Protein AF-D0N103-F1 (afdb_monomer)

Radius of gyration: 16.2 Å; Cα contacts (8 Å, |Δi|>4): 70; chains: 1; bounding box: 57×29×36 Å

Secondary structure (DSSP, 8-state):
-TTHHHHHHHHHHHHHHHHHHHTTTS-HHHHHHHHHHH--SHHHHHHHHHS---SHHHHHHHHIIIII--SHHHHHHHHHH--PPTT--HHHHHHHHHHHHHHTT---HHHHHHHHHHHHTTS------

Sequence (129 aa):
MLYSDTAMVEKTRDFLELFEDHTDRLSDRERLLVFRQELKGREAERWWSNSSIKSFATLKVRFHNRFLSRTADELWERLYSTKRERGESVEEWGDRVTDLCDSLDYPNPQMRYQLFRHASSCGGRRRIS

Organism: Phytophthora infestans (strain T30-4) (NCBI:txid403677)

Nearest PDB structures (foldseek):
  7r1z-assembly1_A  TM=4.703E-01  e=1.845E-01  Rattus norvegicus

Foldseek 3Di:
DCPVVVVQLVVVVVVLVVLCVVCVVPAQVVSVVVVLVVQDDDVSVVQVVLAPDDGPVLVVLLSCLQRNDDDLVSLVVCLQPAAQDDPHDLVSLLRSLVSSCVSNVNPDPVVSVVSSVVRDPPPDPPPDD

pLDDT: mean 81.37, std 12.94, range [38.31, 96.44]

Mean predicted aligned error: 8.51 Å

Structure (mmCIF, N/CA/C/O backbone):
data_AF-D0N103-F1
#
_entry.id   AF-D0N103-F1
#
loop_
_atom_site.group_PDB
_atom_site.id
_atom_site.type_symbol
_atom_site.label_atom_id
_atom_site.label_alt_id
_atom_site.label_comp_id
_atom_site.label_asym_id
_atom_site.label_entity_id
_atom_site.label_seq_id
_atom_site.pdbx_PDB_ins_code
_atom_site.Cartn_x
_atom_site.Cartn_y
_atom_site.Cartn_z
_atom_site.occupancy
_atom_site.B_iso_or_equiv
_atom_site.auth_seq_id
_atom_site.auth_comp_id
_atom_site.auth_asym_id
_atom_site.auth_atom_id
_atom_site.pdbx_PDB_model_num
ATOM 1 N N . MET A 1 1 ? 20.506 -12.792 -13.767 1.00 49.34 1 MET A N 1
ATOM 2 C CA . MET A 1 1 ? 20.582 -12.037 -12.495 1.00 49.34 1 MET A CA 1
ATOM 3 C C . MET A 1 1 ? 19.251 -12.028 -11.716 1.00 49.34 1 MET A C 1
ATOM 5 O O . MET A 1 1 ? 19.173 -11.358 -10.705 1.00 49.34 1 MET A O 1
ATOM 9 N N . LEU A 1 2 ? 18.234 -12.813 -12.115 1.00 51.88 2 LEU A N 1
ATOM 10 C CA . LEU A 1 2 ? 16.867 -12.782 -11.554 1.00 51.88 2 LEU A CA 1
ATOM 11 C C . LEU A 1 2 ? 16.671 -13.581 -10.248 1.00 51.88 2 LEU A C 1
ATOM 13 O O . LEU A 1 2 ? 15.637 -13.461 -9.608 1.00 51.88 2 LEU A O 1
ATOM 17 N N . TYR A 1 3 ? 17.635 -14.416 -9.849 1.00 51.78 3 TYR A N 1
ATOM 18 C CA . TYR A 1 3 ? 17.480 -15.318 -8.698 1.00 51.78 3 TYR A CA 1
ATOM 19 C C . TYR A 1 3 ? 17.500 -14.571 -7.350 1.00 51.78 3 TYR A C 1
ATOM 21 O O . TYR A 1 3 ? 16.696 -14.852 -6.461 1.00 51.78 3 TYR A O 1
ATOM 29 N N . SER A 1 4 ? 18.369 -13.563 -7.214 1.00 59.41 4 SER A N 1
ATOM 30 C CA . SER A 1 4 ? 18.451 -12.707 -6.017 1.00 59.41 4 SER A CA 1
ATOM 31 C C . SER A 1 4 ? 17.215 -11.818 -5.885 1.00 59.41 4 SER A C 1
ATOM 33 O O . SER A 1 4 ? 16.578 -11.769 -4.831 1.00 59.41 4 SER A O 1
ATOM 35 N N . ASP A 1 5 ? 16.805 -11.239 -7.011 1.00 64.94 5 ASP A N 1
ATOM 36 C CA . ASP A 1 5 ? 15.517 -10.587 -7.192 1.00 64.94 5 ASP A CA 1
ATOM 37 C C . ASP A 1 5 ? 14.409 -11.614 -7.385 1.00 64.94 5 ASP A C 1
ATOM 39 O O . ASP A 1 5 ? 13.445 -11.293 -8.042 1.00 64.94 5 ASP A O 1
ATOM 43 N N . THR A 1 6 ? 14.488 -12.844 -6.877 1.00 68.44 6 THR A N 1
ATOM 44 C CA . THR A 1 6 ? 13.300 -13.693 -6.687 1.00 68.44 6 THR A CA 1
ATOM 45 C C . THR A 1 6 ? 13.105 -13.951 -5.206 1.00 68.44 6 THR A C 1
ATOM 47 O O . THR A 1 6 ? 12.094 -13.530 -4.639 1.00 68.44 6 THR A O 1
ATOM 50 N N . ALA A 1 7 ? 14.179 -14.402 -4.563 1.00 75.44 7 ALA A N 1
ATOM 51 C CA . ALA A 1 7 ? 14.262 -14.621 -3.126 1.00 75.44 7 ALA A CA 1
ATOM 52 C C . ALA A 1 7 ? 13.957 -13.372 -2.273 1.00 75.44 7 ALA A C 1
ATOM 54 O O . ALA A 1 7 ? 13.476 -13.507 -1.152 1.00 75.44 7 ALA A O 1
ATOM 55 N N . MET A 1 8 ? 14.239 -12.155 -2.760 1.00 81.44 8 MET A N 1
ATOM 56 C CA . MET A 1 8 ? 13.986 -10.932 -1.984 1.00 81.44 8 MET A CA 1
ATOM 57 C C . MET A 1 8 ? 12.485 -10.645 -1.779 1.00 81.44 8 MET A C 1
ATOM 59 O O . MET A 1 8 ? 12.059 -10.531 -0.640 1.00 81.44 8 MET A O 1
ATOM 63 N N . VAL A 1 9 ? 11.665 -10.628 -2.834 1.00 80.12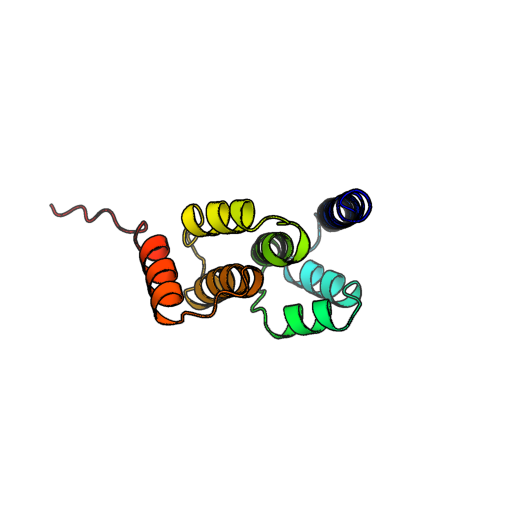 9 VAL A N 1
ATOM 64 C CA . VAL A 1 9 ? 10.195 -10.466 -2.741 1.00 80.12 9 VAL A CA 1
ATOM 65 C C . VAL A 1 9 ? 9.533 -11.627 -2.046 1.00 80.12 9 VAL A C 1
ATOM 67 O O . VAL A 1 9 ? 8.550 -11.388 -1.366 1.00 80.12 9 VAL A O 1
ATOM 70 N N . GLU A 1 10 ? 10.037 -12.856 -2.180 1.00 83.75 10 GLU A N 1
ATOM 71 C CA . GLU A 1 10 ? 9.497 -13.965 -1.386 1.00 83.75 10 GLU A CA 1
ATOM 72 C C . GLU A 1 10 ? 9.659 -13.661 0.102 1.00 83.75 10 GLU A C 1
ATOM 74 O O . GLU A 1 10 ? 8.668 -13.623 0.816 1.00 83.75 10 GLU A O 1
ATOM 79 N N . LYS A 1 11 ? 10.855 -13.256 0.547 1.00 85.25 11 LYS A N 1
ATOM 80 C CA . LYS A 1 11 ? 11.067 -12.812 1.935 1.00 85.25 11 LYS A CA 1
ATOM 81 C C . LYS A 1 11 ? 10.218 -11.598 2.317 1.00 85.25 11 LYS A C 1
ATOM 83 O O . LYS A 1 11 ? 9.752 -11.511 3.449 1.00 85.25 11 LYS A O 1
ATOM 88 N N . THR A 1 12 ? 10.034 -10.642 1.408 1.00 86.56 12 THR A N 1
ATOM 89 C CA . THR A 1 12 ? 9.211 -9.447 1.645 1.00 86.56 12 THR A CA 1
ATOM 90 C C . THR A 1 12 ? 7.721 -9.786 1.740 1.00 86.56 12 THR A C 1
ATOM 92 O O . THR A 1 12 ? 7.006 -9.173 2.531 1.00 86.56 12 THR A O 1
ATOM 95 N N . ARG A 1 13 ? 7.255 -10.771 0.966 1.00 88.19 13 ARG A N 1
ATOM 96 C CA . ARG A 1 13 ? 5.898 -11.316 1.032 1.00 88.19 13 ARG A CA 1
ATOM 97 C C . ARG A 1 13 ? 5.706 -12.078 2.335 1.00 88.19 13 ARG A C 1
ATOM 99 O O . ARG A 1 13 ? 4.781 -11.751 3.068 1.00 88.19 13 ARG A O 1
ATOM 106 N N . ASP A 1 14 ? 6.618 -12.992 2.656 1.00 90.31 14 ASP A N 1
ATOM 107 C CA . ASP A 1 14 ? 6.587 -13.779 3.890 1.00 90.31 14 ASP A CA 1
ATOM 108 C C . ASP A 1 14 ? 6.586 -12.862 5.122 1.00 90.31 14 ASP A C 1
ATOM 110 O O . ASP A 1 14 ? 5.849 -13.093 6.075 1.00 90.31 14 ASP A O 1
ATOM 114 N N . PHE A 1 15 ? 7.359 -11.769 5.094 1.00 90.25 15 PHE A N 1
ATOM 115 C CA . PHE A 1 15 ? 7.318 -10.746 6.140 1.00 90.25 15 PHE A CA 1
ATOM 116 C C . PHE A 1 15 ? 5.918 -10.145 6.303 1.00 90.25 15 PHE A C 1
ATOM 118 O O . PHE A 1 15 ? 5.444 -10.031 7.430 1.00 90.25 15 PHE A O 1
ATOM 125 N N . LEU A 1 16 ? 5.261 -9.751 5.208 1.00 90.69 16 LEU A N 1
ATOM 126 C CA . LEU A 1 16 ? 3.936 -9.136 5.276 1.00 90.69 16 LEU A CA 1
ATOM 127 C C . LEU A 1 16 ? 2.872 -10.128 5.764 1.00 90.69 16 LEU A C 1
ATOM 129 O O . LEU A 1 16 ? 2.027 -9.748 6.570 1.00 90.69 16 LEU A O 1
ATOM 133 N N . GLU A 1 17 ? 2.932 -11.378 5.303 1.00 91.88 17 GLU A N 1
ATOM 134 C CA . GLU A 1 17 ? 2.029 -12.455 5.728 1.00 91.88 17 GLU A CA 1
ATOM 135 C C . GLU A 1 17 ? 2.205 -12.759 7.220 1.00 91.88 17 GLU A C 1
ATOM 137 O O . GLU A 1 17 ? 1.245 -12.690 7.985 1.00 91.88 17 GLU A O 1
ATOM 142 N N . LEU A 1 18 ? 3.447 -12.964 7.675 1.00 94.38 18 LEU A N 1
ATOM 143 C CA . LEU A 1 18 ? 3.737 -13.170 9.094 1.00 94.38 18 LEU A CA 1
ATOM 144 C C . LEU A 1 18 ? 3.343 -11.952 9.934 1.00 94.38 18 LEU A C 1
ATOM 146 O O . LEU A 1 18 ? 2.859 -12.112 11.050 1.00 94.38 18 LEU A O 1
ATOM 150 N N . PHE A 1 19 ? 3.554 -10.732 9.441 1.00 93.50 19 PHE A N 1
ATOM 151 C CA . PHE A 1 19 ? 3.134 -9.527 10.148 1.00 93.50 19 PHE A CA 1
ATOM 152 C C . PHE A 1 19 ? 1.610 -9.482 10.311 1.00 93.50 19 PHE A C 1
ATOM 154 O O . PHE A 1 19 ? 1.120 -9.157 11.391 1.00 93.50 19 PHE A O 1
ATOM 161 N N . GLU A 1 20 ? 0.858 -9.806 9.257 1.00 93.94 20 GLU A N 1
ATOM 162 C CA . GLU A 1 20 ? -0.604 -9.865 9.300 1.00 93.94 20 GLU A CA 1
ATOM 163 C C . GLU A 1 20 ? -1.096 -10.887 10.331 1.00 93.94 20 GLU A C 1
ATOM 165 O O . GLU A 1 20 ? -1.927 -10.533 11.171 1.00 93.94 20 GLU A O 1
ATOM 170 N N . ASP A 1 21 ? -0.525 -12.092 10.331 1.00 95.62 21 ASP A N 1
ATOM 171 C CA . ASP A 1 21 ? -0.896 -13.166 11.255 1.00 95.62 21 ASP A CA 1
ATOM 172 C C . ASP A 1 21 ? -0.568 -12.823 12.715 1.00 95.62 21 ASP A C 1
ATOM 174 O O . ASP A 1 21 ? -1.399 -12.996 13.604 1.00 95.62 21 ASP A O 1
ATOM 178 N N . HIS A 1 22 ? 0.625 -12.283 12.988 1.00 94.75 22 HIS A N 1
ATOM 179 C CA . HIS A 1 22 ? 1.041 -11.944 14.356 1.00 94.75 22 HIS A CA 1
ATOM 180 C C . HIS A 1 22 ? 0.336 -10.710 14.926 1.00 94.75 22 HIS A C 1
ATOM 182 O O . HIS A 1 22 ? 0.411 -10.458 16.131 1.00 94.75 22 HIS A O 1
ATOM 188 N N . THR A 1 23 ? -0.318 -9.918 14.078 1.00 95.12 23 THR A N 1
ATOM 189 C CA . THR A 1 23 ? -0.997 -8.687 14.489 1.00 95.12 23 THR A CA 1
ATOM 190 C C . THR A 1 23 ? -2.512 -8.757 14.320 1.00 95.12 23 THR A C 1
ATOM 192 O O . THR A 1 23 ? -3.190 -7.741 14.471 1.00 95.12 23 THR A O 1
ATOM 195 N N . ASP A 1 24 ? -3.068 -9.950 14.083 1.00 93.31 24 ASP A N 1
ATOM 196 C CA . ASP A 1 24 ? -4.491 -10.197 13.825 1.00 93.31 24 ASP A CA 1
ATOM 197 C C . ASP A 1 24 ? -5.435 -9.562 14.876 1.00 93.31 24 ASP A C 1
ATOM 199 O O . ASP A 1 24 ? -6.480 -9.000 14.539 1.00 93.31 24 ASP A O 1
ATOM 203 N N . ARG A 1 25 ? -5.026 -9.567 16.147 1.00 94.31 25 ARG A N 1
ATOM 204 C CA . ARG A 1 25 ? -5.768 -9.016 17.294 1.00 94.31 25 ARG A CA 1
ATOM 205 C C . ARG A 1 25 ? -5.584 -7.517 17.515 1.00 94.31 25 ARG A C 1
ATOM 207 O O . ARG A 1 25 ? -6.295 -6.943 18.338 1.00 94.31 25 ARG A O 1
ATOM 214 N N . LEU A 1 26 ? -4.629 -6.893 16.831 1.00 95.69 26 LEU A N 1
ATOM 215 C CA . LEU A 1 26 ? -4.346 -5.467 16.957 1.00 95.69 26 LEU A CA 1
ATOM 216 C C . LEU A 1 26 ? -5.275 -4.647 16.065 1.00 95.69 26 LEU A C 1
ATOM 218 O O . LEU A 1 26 ? -5.599 -5.044 14.941 1.00 95.69 26 LEU A O 1
ATOM 222 N N . SER A 1 27 ? -5.650 -3.464 16.549 1.00 95.81 27 SER A N 1
ATOM 223 C CA . SER A 1 27 ? -6.350 -2.464 15.746 1.00 95.81 27 SER A CA 1
ATOM 224 C C . SER A 1 27 ? -5.462 -1.950 14.612 1.00 95.81 27 SER A C 1
ATOM 226 O O . SER A 1 27 ? -4.235 -1.943 14.722 1.00 95.81 27 SER A O 1
ATOM 228 N N . ASP A 1 28 ? -6.069 -1.426 13.545 1.00 94.25 28 ASP A N 1
ATOM 229 C CA . ASP A 1 28 ? -5.334 -0.823 12.425 1.00 94.25 28 ASP A CA 1
ATOM 230 C C . ASP A 1 28 ? -4.286 0.192 12.890 1.00 94.25 28 ASP A C 1
ATOM 232 O O . ASP A 1 28 ? -3.151 0.181 12.423 1.00 94.25 28 ASP A O 1
ATOM 236 N N . ARG A 1 29 ? -4.630 1.036 13.867 1.00 95.12 29 ARG A N 1
ATOM 237 C CA . ARG A 1 29 ? -3.703 2.031 14.411 1.00 95.12 29 ARG A CA 1
ATOM 238 C C . ARG A 1 29 ? -2.468 1.383 15.038 1.00 95.12 29 ARG A C 1
ATOM 240 O O . ARG A 1 29 ? -1.358 1.854 14.805 1.00 95.12 29 ARG A O 1
ATOM 247 N N . GLU A 1 30 ? -2.653 0.339 15.837 1.00 96.19 30 GLU A N 1
ATOM 248 C CA . GLU A 1 30 ? -1.550 -0.386 16.475 1.00 96.19 30 GLU A CA 1
ATOM 249 C C . GLU A 1 30 ? -0.692 -1.097 15.429 1.00 96.19 30 GLU A C 1
ATOM 251 O O . GLU A 1 30 ? 0.529 -0.954 15.453 1.00 96.19 30 GLU A O 1
ATOM 256 N N . ARG A 1 31 ? -1.319 -1.763 14.449 1.00 96.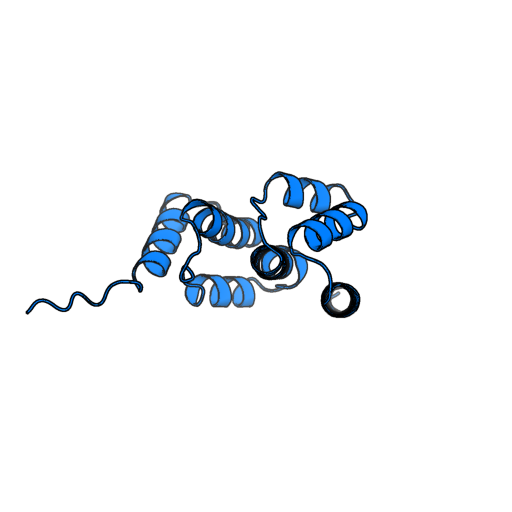44 31 ARG A N 1
ATOM 257 C CA . ARG A 1 31 ? -0.608 -2.397 13.328 1.00 96.44 31 ARG A CA 1
ATOM 258 C C . ARG A 1 31 ? 0.265 -1.398 12.577 1.00 96.44 31 ARG A C 1
ATOM 260 O O . ARG A 1 31 ? 1.439 -1.665 12.351 1.00 96.44 31 ARG A O 1
ATOM 267 N N . LEU A 1 32 ? -0.265 -0.225 12.231 1.00 95.56 32 LEU A N 1
ATOM 268 C CA . LEU A 1 32 ? 0.500 0.806 11.521 1.00 95.56 32 LEU A CA 1
ATOM 269 C C . LEU A 1 32 ? 1.676 1.341 12.351 1.00 95.56 32 LEU A C 1
ATOM 271 O O . LEU A 1 32 ? 2.741 1.607 11.795 1.00 95.56 32 LEU A O 1
ATOM 275 N N . LEU A 1 33 ? 1.513 1.474 13.671 1.00 94.69 33 LEU A N 1
ATOM 276 C CA . LEU A 1 33 ? 2.595 1.900 14.564 1.00 94.69 33 LEU A CA 1
ATOM 277 C C . LEU A 1 33 ? 3.716 0.862 14.641 1.00 94.69 33 LEU A C 1
ATOM 279 O O . LEU A 1 33 ? 4.881 1.232 14.507 1.00 94.69 33 LEU A O 1
ATOM 283 N N . VAL A 1 34 ? 3.374 -0.416 14.826 1.00 94.38 34 VAL A N 1
ATOM 284 C CA . VAL A 1 34 ? 4.363 -1.505 14.858 1.00 94.38 34 VAL A CA 1
ATOM 285 C C . VAL A 1 34 ? 5.064 -1.608 13.505 1.00 94.38 34 VAL A C 1
ATOM 287 O O . VAL A 1 34 ? 6.290 -1.622 13.444 1.00 94.38 34 VAL A O 1
ATOM 290 N N . PHE A 1 35 ? 4.309 -1.568 12.405 1.00 93.62 35 PHE A N 1
ATOM 291 C CA . PHE A 1 35 ? 4.879 -1.615 11.061 1.00 93.62 35 PHE A CA 1
ATOM 292 C C . PHE A 1 35 ? 5.870 -0.472 10.817 1.00 93.62 35 PHE A C 1
ATOM 294 O O . PHE A 1 35 ? 6.952 -0.689 10.276 1.00 93.62 35 PHE A O 1
ATOM 301 N N . ARG A 1 36 ? 5.545 0.752 11.260 1.00 92.06 36 ARG A N 1
ATOM 302 C CA . ARG A 1 36 ? 6.440 1.908 11.120 1.00 92.06 36 ARG A CA 1
ATOM 303 C C . ARG A 1 36 ? 7.757 1.747 11.886 1.00 92.06 36 ARG A C 1
ATOM 305 O O . ARG A 1 36 ? 8.766 2.286 11.430 1.00 92.06 36 ARG A O 1
ATOM 312 N N . GLN A 1 37 ? 7.744 1.053 13.025 1.00 91.25 37 GLN A N 1
ATOM 313 C CA . GLN A 1 37 ? 8.947 0.764 13.818 1.00 91.25 37 GLN A CA 1
ATOM 314 C C . GLN A 1 37 ? 9.832 -0.296 13.153 1.00 91.25 37 GLN A C 1
ATOM 316 O O . GLN A 1 37 ? 11.056 -0.187 13.195 1.00 91.25 37 GLN A O 1
ATOM 321 N N . GLU A 1 38 ? 9.219 -1.284 12.501 1.00 88.25 38 GLU A N 1
ATOM 322 C CA . GLU A 1 38 ? 9.934 -2.329 11.758 1.00 88.25 38 GLU A CA 1
ATOM 323 C C . GLU A 1 38 ? 10.473 -1.844 10.405 1.00 88.25 38 GLU A C 1
ATOM 325 O O . GLU A 1 38 ? 11.399 -2.433 9.842 1.00 88.25 38 GLU A O 1
ATOM 330 N N . LEU A 1 39 ? 9.924 -0.745 9.886 1.00 86.75 39 LEU A N 1
ATOM 331 C CA . LEU A 1 39 ? 10.323 -0.165 8.615 1.00 86.75 39 LEU A CA 1
ATOM 332 C C . LEU A 1 39 ? 11.753 0.392 8.682 1.00 86.75 39 LEU A C 1
ATOM 334 O O . LEU A 1 39 ? 12.025 1.367 9.383 1.00 86.75 39 LEU A O 1
ATOM 338 N N . LYS A 1 40 ? 12.668 -0.202 7.912 1.00 85.25 40 LYS A N 1
ATOM 339 C CA . LYS A 1 40 ? 14.087 0.177 7.885 1.00 85.25 40 LYS A CA 1
ATOM 340 C C . LYS A 1 40 ? 14.528 0.590 6.487 1.00 85.25 40 LYS A C 1
ATOM 342 O O . LYS A 1 40 ? 14.113 0.011 5.488 1.00 85.25 40 LYS A O 1
ATOM 347 N N . GLY A 1 41 ? 15.447 1.552 6.441 1.00 86.62 41 GLY A N 1
ATOM 348 C CA . GLY A 1 41 ? 16.086 2.013 5.211 1.00 86.62 41 GLY A CA 1
ATOM 349 C C . GLY A 1 41 ? 15.421 3.250 4.608 1.00 86.62 41 GLY A C 1
ATOM 350 O O . GLY A 1 41 ? 14.202 3.400 4.612 1.00 86.62 41 GLY A O 1
ATOM 351 N N . ARG A 1 42 ? 16.254 4.137 4.047 1.00 87.81 42 ARG A N 1
ATOM 352 C CA . ARG A 1 42 ? 15.829 5.462 3.563 1.00 87.81 42 ARG A CA 1
ATOM 353 C C . ARG A 1 42 ? 14.697 5.416 2.543 1.00 87.81 42 ARG A C 1
ATOM 355 O O . ARG A 1 42 ? 13.845 6.296 2.551 1.00 87.81 42 ARG A O 1
ATOM 362 N N . GLU A 1 43 ? 14.708 4.436 1.645 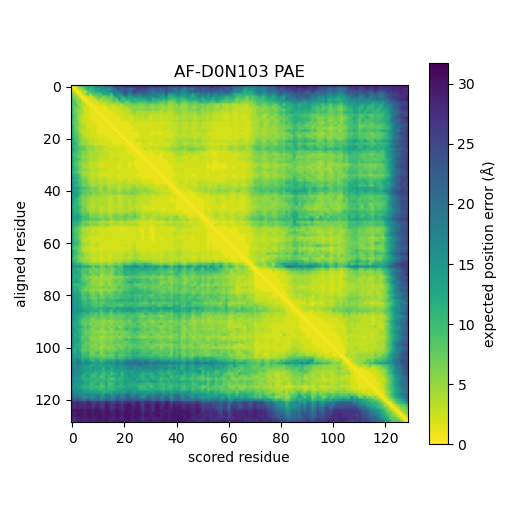1.00 82.94 43 GLU A N 1
ATOM 363 C CA . GLU A 1 43 ? 13.690 4.339 0.600 1.00 82.94 43 GLU A CA 1
ATOM 364 C C . GLU A 1 43 ? 12.323 3.968 1.174 1.00 82.94 43 GLU A C 1
ATOM 366 O O . GLU A 1 43 ? 11.334 4.630 0.863 1.00 82.94 43 GLU A O 1
ATOM 371 N N . ALA A 1 44 ? 12.279 2.980 2.072 1.00 84.94 44 ALA A N 1
ATOM 372 C CA . ALA A 1 44 ? 11.049 2.595 2.746 1.00 84.94 44 ALA A CA 1
ATOM 373 C C . ALA A 1 44 ? 10.512 3.759 3.593 1.00 84.94 44 ALA A C 1
ATOM 375 O O . ALA A 1 44 ? 9.339 4.106 3.489 1.00 84.94 44 ALA A O 1
ATOM 376 N N . GLU A 1 45 ? 11.368 4.424 4.373 1.00 89.25 45 GLU A N 1
ATOM 377 C CA . GLU A 1 45 ? 10.966 5.566 5.207 1.00 89.25 45 GLU A CA 1
ATOM 378 C C . GLU A 1 45 ? 10.451 6.755 4.394 1.00 89.25 45 GLU A C 1
ATOM 380 O O . GLU A 1 45 ? 9.476 7.408 4.785 1.00 89.25 45 GLU A O 1
ATOM 385 N N . ARG A 1 46 ? 11.085 7.030 3.248 1.00 89.06 46 ARG A N 1
ATOM 386 C CA . ARG A 1 46 ? 10.624 8.050 2.307 1.00 89.06 46 ARG A CA 1
ATOM 387 C C . ARG A 1 46 ? 9.269 7.675 1.715 1.00 89.06 46 ARG A C 1
ATOM 389 O O . ARG A 1 46 ? 8.384 8.524 1.682 1.00 89.06 46 ARG A O 1
ATOM 396 N N . TRP A 1 47 ? 9.096 6.425 1.286 1.00 88.06 47 TRP A N 1
ATOM 397 C CA . TRP A 1 47 ? 7.817 5.922 0.784 1.00 88.06 47 TRP A CA 1
ATOM 398 C C . TRP A 1 47 ? 6.713 6.055 1.838 1.00 88.06 47 TRP A C 1
ATOM 400 O O . TRP A 1 47 ? 5.667 6.630 1.547 1.00 88.06 47 TRP A O 1
ATOM 410 N N . TRP A 1 48 ? 6.969 5.625 3.077 1.00 90.06 48 TRP A N 1
ATOM 411 C CA . TRP A 1 48 ? 6.016 5.754 4.182 1.00 90.06 48 TRP A CA 1
ATOM 412 C C . TRP A 1 48 ? 5.612 7.210 4.422 1.00 90.06 48 TRP A C 1
ATOM 414 O O . TRP A 1 48 ? 4.432 7.507 4.567 1.00 90.06 48 TRP A O 1
ATOM 424 N N . SER A 1 49 ? 6.580 8.130 4.437 1.00 87.75 49 SER A N 1
ATOM 425 C CA . SER A 1 49 ? 6.320 9.554 4.702 1.00 87.75 49 SER A CA 1
ATOM 426 C C . SER A 1 49 ? 5.486 10.227 3.611 1.00 87.75 49 SER A C 1
ATOM 428 O O . SER A 1 49 ? 4.768 11.182 3.893 1.00 87.75 49 SER A O 1
ATOM 430 N N . ASN A 1 50 ? 5.572 9.724 2.379 1.00 83.25 50 ASN A N 1
ATOM 431 C CA . ASN A 1 50 ? 4.820 10.235 1.236 1.00 83.25 50 ASN A CA 1
ATOM 432 C C . ASN A 1 50 ? 3.481 9.509 1.027 1.00 83.25 50 ASN A C 1
ATOM 434 O O . ASN A 1 50 ? 2.702 9.914 0.170 1.00 83.25 50 ASN A O 1
ATOM 438 N N . SER A 1 51 ? 3.207 8.451 1.794 1.00 79.62 51 SER A N 1
ATOM 439 C CA . SER A 1 51 ? 2.009 7.629 1.643 1.00 79.62 51 SER A CA 1
ATOM 440 C C . SER A 1 51 ? 0.960 7.980 2.703 1.00 79.62 51 SER A C 1
ATOM 442 O O . SER A 1 51 ? 1.201 7.806 3.897 1.00 79.62 51 SER A O 1
ATOM 444 N N . SER A 1 52 ? -0.246 8.408 2.308 1.00 83.44 52 SER A N 1
ATOM 445 C CA . SER A 1 52 ? -1.388 8.544 3.229 1.00 83.44 52 SE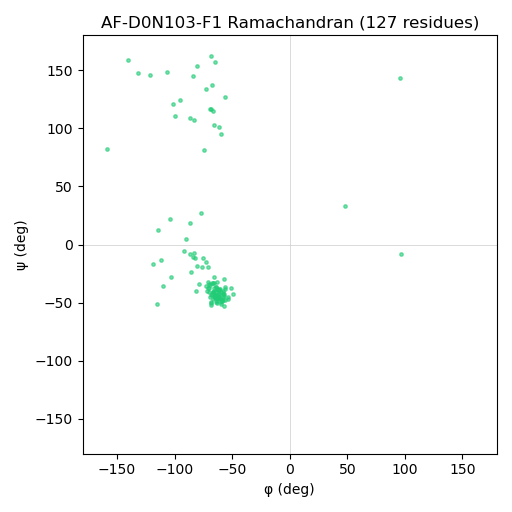R A CA 1
ATOM 446 C C . SER A 1 52 ? -1.973 7.172 3.600 1.00 83.44 52 SER A C 1
ATOM 448 O O . SER A 1 52 ? -2.963 6.711 3.031 1.00 83.44 52 SER A O 1
ATOM 450 N N . ILE A 1 53 ? -1.346 6.483 4.555 1.00 88.44 53 ILE A N 1
ATOM 451 C CA . ILE A 1 53 ? -1.773 5.157 5.025 1.00 88.44 53 ILE A CA 1
ATOM 452 C C . ILE A 1 53 ? -2.560 5.307 6.330 1.00 88.44 53 ILE A C 1
ATOM 454 O O . ILE A 1 53 ? -1.997 5.637 7.372 1.00 88.44 53 ILE A O 1
ATOM 458 N N . LYS A 1 54 ? -3.872 5.052 6.273 1.00 88.69 54 LYS A N 1
ATOM 459 C CA . LYS A 1 54 ? -4.791 5.202 7.420 1.00 88.69 54 LYS A CA 1
ATOM 460 C C . LYS A 1 54 ? -5.352 3.887 7.958 1.00 88.69 54 LYS A C 1
ATOM 462 O O . LYS A 1 54 ? -5.916 3.874 9.048 1.00 88.69 54 LYS A O 1
ATOM 467 N N . SER A 1 55 ? -5.199 2.800 7.209 1.00 91.44 55 SER A N 1
ATOM 468 C CA . SER A 1 55 ? -5.699 1.469 7.552 1.00 91.44 55 SER A CA 1
ATOM 469 C C . SER A 1 55 ? -4.683 0.400 7.169 1.00 91.44 55 SER A C 1
ATOM 471 O O . SER A 1 55 ? -3.828 0.612 6.298 1.00 91.44 55 SER A O 1
ATOM 473 N N . PHE A 1 56 ? -4.794 -0.772 7.791 1.00 91.62 56 PHE A N 1
ATOM 474 C CA . PHE A 1 56 ? -3.936 -1.902 7.446 1.00 91.62 56 PHE A CA 1
ATOM 475 C C . PHE A 1 56 ? -4.238 -2.428 6.032 1.00 91.62 56 PHE A C 1
ATOM 477 O O . PHE A 1 56 ? -3.329 -2.807 5.297 1.00 91.62 56 PHE A O 1
ATOM 484 N N . ALA A 1 57 ? -5.496 -2.361 5.590 1.00 89.44 57 ALA A N 1
ATOM 485 C CA . ALA A 1 57 ? -5.872 -2.702 4.218 1.00 89.44 57 ALA A CA 1
ATOM 486 C C . ALA A 1 57 ? -5.150 -1.815 3.184 1.00 89.44 57 ALA A C 1
ATOM 488 O O . ALA A 1 57 ? -4.538 -2.332 2.246 1.00 89.44 57 ALA A O 1
ATOM 489 N N . THR A 1 58 ? -5.143 -0.492 3.394 1.00 89.00 58 THR A N 1
ATOM 490 C CA . THR A 1 58 ? -4.438 0.456 2.516 1.00 89.00 58 THR A CA 1
ATOM 491 C C . THR A 1 58 ? -2.931 0.202 2.521 1.00 89.00 58 THR A C 1
ATOM 493 O O . THR A 1 58 ? -2.301 0.254 1.462 1.00 89.00 58 THR A O 1
ATOM 496 N N . LEU A 1 59 ? -2.355 -0.138 3.682 1.00 91.88 59 LEU A N 1
ATOM 497 C CA . LEU A 1 59 ? -0.945 -0.513 3.791 1.00 91.88 59 LEU A CA 1
ATOM 498 C C . LEU A 1 59 ? -0.603 -1.692 2.874 1.00 91.88 59 LEU A C 1
ATOM 500 O O . LEU A 1 59 ? 0.320 -1.578 2.069 1.00 91.88 59 LEU A O 1
ATOM 504 N N . LYS A 1 60 ? -1.353 -2.799 2.958 1.00 90.62 60 LYS A N 1
ATOM 505 C CA . LYS A 1 60 ? -1.074 -4.013 2.173 1.00 90.62 60 LYS A CA 1
ATOM 506 C C . LYS A 1 60 ? -1.061 -3.737 0.676 1.00 90.62 60 LYS A C 1
ATOM 508 O O . LYS A 1 60 ? -0.158 -4.179 -0.032 1.00 90.62 60 LYS A O 1
ATOM 513 N N . VAL A 1 61 ? -2.041 -2.975 0.193 1.00 86.12 61 VAL A N 1
ATOM 514 C CA . VAL A 1 61 ? -2.153 -2.661 -1.235 1.00 86.12 61 VAL A CA 1
ATOM 515 C C . VAL A 1 61 ? -0.951 -1.849 -1.715 1.00 86.12 61 VAL A C 1
ATOM 517 O O . VAL A 1 61 ? -0.341 -2.204 -2.725 1.00 86.12 61 VAL A O 1
ATOM 520 N N . ARG A 1 62 ? -0.587 -0.786 -0.990 1.00 87.31 62 ARG A N 1
ATOM 521 C CA . ARG A 1 62 ? 0.523 0.094 -1.383 1.00 87.31 62 ARG A CA 1
ATOM 522 C C . ARG A 1 62 ? 1.877 -0.587 -1.240 1.00 87.31 62 ARG A C 1
ATOM 524 O O . ARG A 1 62 ? 2.710 -0.472 -2.132 1.00 87.31 62 ARG A O 1
ATOM 531 N N . PHE A 1 63 ? 2.073 -1.341 -0.161 1.00 88.56 63 PHE A N 1
ATOM 532 C CA . PHE A 1 63 ? 3.298 -2.100 0.060 1.00 88.56 63 PHE A CA 1
ATOM 533 C C . PHE A 1 63 ? 3.507 -3.134 -1.047 1.00 88.56 63 PHE A C 1
ATOM 535 O O . PHE A 1 63 ? 4.597 -3.232 -1.604 1.00 88.56 63 PHE A O 1
ATOM 542 N N . HIS A 1 64 ? 2.444 -3.840 -1.442 1.00 85.81 64 HIS A N 1
ATOM 543 C CA . HIS A 1 64 ? 2.515 -4.765 -2.564 1.00 85.81 64 HIS A CA 1
ATOM 544 C C . HIS A 1 64 ? 2.875 -4.052 -3.869 1.00 85.81 64 HIS A C 1
ATOM 546 O O . HIS A 1 64 ? 3.723 -4.541 -4.611 1.00 85.81 64 HIS A O 1
ATOM 552 N N . ASN A 1 65 ? 2.254 -2.905 -4.159 1.00 84.62 65 ASN A N 1
ATOM 553 C CA . ASN A 1 65 ? 2.562 -2.147 -5.372 1.00 84.62 65 ASN A CA 1
ATOM 554 C C . ASN A 1 65 ? 4.030 -1.721 -5.415 1.00 84.62 65 ASN A C 1
ATOM 556 O O . ASN A 1 65 ? 4.648 -1.802 -6.468 1.00 84.62 65 ASN A O 1
ATOM 560 N N . ARG A 1 66 ? 4.579 -1.284 -4.277 1.00 83.56 66 ARG A N 1
ATOM 561 C CA . ARG A 1 66 ? 5.933 -0.736 -4.219 1.00 83.56 66 ARG A CA 1
ATOM 562 C C . ARG A 1 66 ? 7.023 -1.802 -4.158 1.00 83.56 66 ARG A C 1
ATOM 564 O O . ARG A 1 66 ? 8.074 -1.615 -4.758 1.00 83.56 66 ARG A O 1
ATOM 571 N N . PHE A 1 67 ? 6.802 -2.870 -3.394 1.00 83.38 67 PHE A N 1
ATOM 572 C CA . PHE A 1 67 ? 7.868 -3.799 -3.014 1.00 83.38 67 PHE A CA 1
ATOM 573 C C . PHE A 1 67 ? 7.664 -5.231 -3.505 1.00 83.38 67 PHE A C 1
ATOM 575 O O . PHE A 1 67 ? 8.626 -5.991 -3.486 1.00 83.38 67 PHE A O 1
ATOM 582 N N . LEU A 1 68 ? 6.452 -5.622 -3.924 1.00 82.31 68 LEU A N 1
ATOM 583 C CA . LEU A 1 68 ? 6.167 -6.999 -4.356 1.00 82.31 68 LEU A CA 1
ATOM 584 C C . LEU A 1 68 ? 5.922 -7.121 -5.864 1.00 82.31 68 LEU A C 1
ATOM 586 O O . LEU A 1 68 ? 6.329 -8.116 -6.458 1.00 82.31 68 LEU A O 1
ATOM 590 N N . SER A 1 69 ? 5.284 -6.130 -6.489 1.00 79.94 69 SER A N 1
ATOM 591 C CA . SER A 1 69 ? 5.103 -6.102 -7.943 1.00 79.94 69 SER A CA 1
ATOM 592 C C . SER A 1 69 ? 6.455 -5.869 -8.619 1.00 79.94 69 SER A C 1
ATOM 594 O O . SER A 1 69 ? 7.079 -4.831 -8.406 1.00 79.94 69 SER A O 1
ATOM 596 N N . ARG A 1 70 ? 6.927 -6.836 -9.411 1.00 69.06 70 ARG A N 1
ATOM 597 C CA . ARG A 1 70 ? 8.289 -6.810 -9.969 1.00 69.06 70 ARG A CA 1
ATOM 598 C C . ARG A 1 70 ? 8.356 -6.412 -11.422 1.00 69.06 70 ARG A C 1
ATOM 600 O O . ARG A 1 70 ? 9.392 -5.923 -11.866 1.00 69.06 70 ARG A O 1
ATOM 607 N N . THR A 1 71 ? 7.299 -6.680 -12.171 1.00 77.69 71 THR A N 1
ATOM 608 C CA . THR A 1 71 ? 7.279 -6.407 -13.603 1.00 77.69 71 THR A CA 1
ATOM 609 C C . THR A 1 71 ? 6.403 -5.204 -13.906 1.00 77.69 71 THR A C 1
ATOM 611 O O . THR A 1 71 ? 5.403 -4.943 -13.231 1.00 77.69 71 THR A O 1
ATOM 614 N N . ALA A 1 72 ? 6.776 -4.471 -14.956 1.00 77.12 72 ALA A N 1
ATOM 615 C CA . ALA A 1 72 ? 5.930 -3.413 -15.486 1.00 77.12 72 ALA A CA 1
ATOM 616 C C . ALA A 1 72 ? 4.541 -3.962 -15.849 1.00 77.12 72 ALA A C 1
ATOM 618 O O . ALA A 1 72 ? 3.549 -3.296 -15.584 1.00 77.12 72 ALA A O 1
ATOM 619 N N . ASP A 1 73 ? 4.461 -5.191 -16.366 1.00 78.50 73 ASP A N 1
ATOM 620 C CA . ASP A 1 73 ? 3.199 -5.839 -16.738 1.00 78.50 73 ASP A CA 1
ATOM 621 C C . ASP A 1 73 ? 2.294 -6.102 -15.525 1.00 78.50 73 ASP A C 1
ATOM 623 O O . ASP A 1 73 ? 1.118 -5.755 -15.556 1.00 78.50 73 ASP A O 1
ATOM 627 N N . GLU A 1 74 ? 2.825 -6.623 -14.415 1.00 82.38 74 GLU A N 1
ATOM 628 C CA . GLU A 1 74 ? 2.052 -6.800 -13.173 1.00 82.38 74 GLU A CA 1
ATOM 629 C C . GLU A 1 74 ? 1.560 -5.464 -12.602 1.00 82.38 74 GLU A C 1
ATOM 631 O O . GLU A 1 74 ? 0.439 -5.367 -12.094 1.00 82.38 74 GLU A O 1
ATOM 636 N N . LEU A 1 75 ? 2.394 -4.422 -12.677 1.00 82.56 75 LEU A N 1
ATOM 637 C CA . LEU A 1 75 ? 2.014 -3.070 -12.275 1.00 82.56 75 LEU A CA 1
ATOM 638 C C . LEU A 1 75 ? 0.924 -2.498 -13.192 1.00 82.56 75 LEU A C 1
ATOM 640 O O . LEU A 1 75 ? -0.030 -1.900 -12.689 1.00 82.56 75 LEU A O 1
ATOM 644 N N . TRP A 1 76 ? 1.018 -2.722 -14.505 1.00 82.12 76 TRP A N 1
ATOM 645 C CA . TRP A 1 76 ? 0.009 -2.319 -15.485 1.00 82.12 76 TRP A CA 1
ATOM 646 C C . TRP A 1 76 ? -1.316 -3.043 -15.272 1.00 82.12 76 TRP A C 1
ATOM 648 O O . TRP A 1 76 ? -2.352 -2.387 -15.178 1.00 82.12 76 TRP A O 1
ATOM 658 N N . GLU A 1 77 ? -1.301 -4.365 -15.127 1.00 85.44 77 GLU A N 1
ATOM 659 C CA . GLU A 1 77 ? -2.499 -5.163 -14.851 1.00 85.44 77 GLU A CA 1
ATOM 660 C C . GLU A 1 77 ? -3.193 -4.697 -13.569 1.00 85.44 77 GLU A C 1
ATOM 662 O O . GLU A 1 77 ? -4.413 -4.506 -13.535 1.00 85.44 77 GLU A O 1
ATOM 667 N N . ARG A 1 78 ? -2.427 -4.404 -12.511 1.00 84.12 78 ARG A N 1
ATOM 668 C CA . ARG A 1 78 ? -2.983 -3.821 -11.282 1.00 84.12 78 ARG A CA 1
ATOM 669 C C . ARG A 1 78 ? -3.556 -2.432 -11.523 1.00 84.12 78 ARG A C 1
ATOM 671 O O . ARG A 1 78 ? -4.646 -2.148 -11.046 1.00 84.12 78 ARG A O 1
ATOM 678 N N . LEU A 1 79 ? -2.877 -1.575 -12.275 1.00 84.25 79 LEU A N 1
ATOM 679 C CA . LEU A 1 79 ? -3.353 -0.224 -12.571 1.00 84.25 79 LEU A CA 1
ATOM 680 C C . LEU A 1 79 ? -4.648 -0.209 -13.395 1.00 84.25 79 LEU A C 1
ATOM 682 O O . LEU A 1 79 ? -5.512 0.629 -13.147 1.00 84.25 79 LEU A O 1
ATOM 686 N N . TYR A 1 80 ? -4.817 -1.143 -14.332 1.00 81.94 80 TYR A N 1
ATOM 687 C CA . TYR A 1 80 ? -6.042 -1.261 -15.129 1.00 81.94 80 TYR A CA 1
ATOM 688 C C . TYR A 1 80 ? -7.190 -1.948 -14.384 1.00 81.94 80 TYR A C 1
ATOM 690 O O . TYR A 1 80 ? -8.356 -1.603 -14.600 1.00 81.94 80 TYR A O 1
ATOM 698 N N . SER A 1 81 ? -6.885 -2.913 -13.515 1.00 82.94 81 SER A N 1
ATOM 699 C CA . SER A 1 81 ? -7.896 -3.658 -12.755 1.00 82.94 81 SER A CA 1
ATOM 700 C C . SER A 1 81 ? -8.321 -2.960 -11.464 1.00 82.94 81 SER A C 1
ATOM 702 O O . SER A 1 81 ? -9.431 -3.204 -10.978 1.00 82.94 81 SER A O 1
ATOM 704 N N . THR A 1 82 ? -7.475 -2.085 -10.913 1.00 82.69 82 THR A N 1
ATOM 705 C CA . THR A 1 82 ? -7.762 -1.393 -9.660 1.00 82.69 82 THR A CA 1
ATOM 706 C C . THR A 1 82 ? -8.924 -0.421 -9.841 1.00 82.69 82 THR A C 1
ATOM 708 O O . THR A 1 82 ? -9.052 0.282 -10.845 1.00 82.69 82 THR A O 1
ATOM 711 N N . LYS A 1 83 ? -9.823 -0.413 -8.863 1.00 85.06 83 LYS A N 1
ATOM 712 C CA . LYS A 1 83 ? -11.008 0.443 -8.824 1.00 85.06 83 LYS A CA 1
ATOM 713 C C . LYS A 1 83 ? -11.065 1.082 -7.456 1.00 85.06 83 LYS A C 1
ATOM 715 O O . LYS A 1 83 ? -10.701 0.449 -6.464 1.00 85.06 83 LYS A O 1
ATOM 720 N N . ARG A 1 84 ? -11.580 2.308 -7.404 1.00 85.50 84 ARG A N 1
ATOM 721 C CA . ARG A 1 84 ? -11.846 2.959 -6.124 1.00 85.50 84 ARG A CA 1
ATOM 722 C C . ARG A 1 84 ? -12.774 2.079 -5.288 1.00 85.50 84 ARG A C 1
ATOM 724 O O . ARG A 1 84 ? -13.847 1.679 -5.751 1.00 85.50 84 ARG A O 1
ATOM 731 N N . GLU A 1 85 ? -12.358 1.783 -4.066 1.00 81.12 85 GLU A N 1
ATOM 732 C CA . GLU A 1 85 ? -13.112 0.902 -3.178 1.00 81.12 85 GLU A CA 1
ATOM 733 C C . GLU A 1 85 ? -14.259 1.652 -2.494 1.00 81.12 85 GLU A C 1
ATOM 735 O O . GLU A 1 85 ? -14.234 2.873 -2.307 1.00 81.12 85 GLU A O 1
ATOM 740 N N . ARG A 1 86 ? -15.319 0.925 -2.118 1.00 78.56 86 ARG A N 1
ATOM 741 C CA . ARG A 1 86 ? -16.461 1.528 -1.424 1.00 78.56 86 ARG A CA 1
ATOM 742 C C . ARG A 1 86 ? -16.025 1.962 -0.024 1.00 78.56 86 ARG A C 1
ATOM 744 O O . ARG A 1 86 ? -15.719 1.120 0.807 1.00 78.56 86 ARG A O 1
ATOM 751 N N . GLY A 1 87 ? -16.075 3.266 0.237 1.00 80.19 87 GLY A N 1
ATOM 752 C CA . GLY A 1 87 ? -15.634 3.852 1.507 1.00 80.19 87 GLY A CA 1
ATOM 753 C C . GLY A 1 87 ? -14.207 4.403 1.475 1.00 80.19 87 GLY A C 1
ATOM 754 O O . GLY A 1 87 ? -13.833 5.111 2.401 1.00 80.19 87 GLY A O 1
ATOM 755 N N . GLU A 1 88 ? -13.450 4.166 0.400 1.00 81.19 88 GLU A N 1
ATOM 756 C CA . GLU A 1 88 ? -12.142 4.792 0.198 1.00 81.19 88 GLU A CA 1
ATOM 757 C C . GLU A 1 88 ? -12.307 6.276 -0.152 1.00 81.19 88 GLU A C 1
ATOM 759 O O . GLU A 1 88 ? -13.132 6.649 -1.003 1.00 81.19 88 GLU A O 1
ATOM 764 N N . SER A 1 89 ? -11.522 7.138 0.493 1.00 85.00 89 SER A N 1
ATOM 765 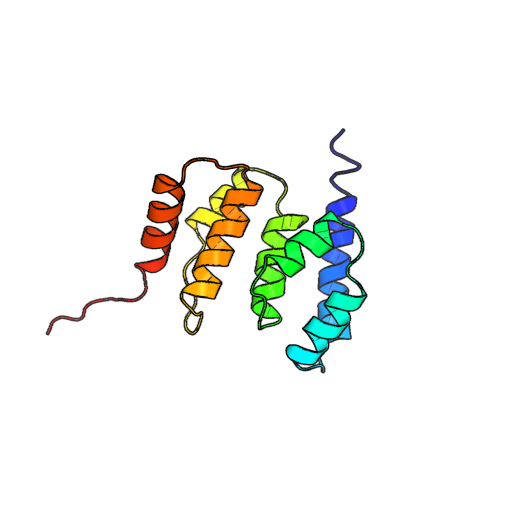C CA . SER A 1 89 ? -11.500 8.568 0.181 1.00 85.00 89 SER A CA 1
ATOM 766 C C . SER A 1 89 ? -10.887 8.848 -1.198 1.00 85.00 89 SER A C 1
ATOM 768 O O . SER A 1 89 ? -10.237 8.000 -1.808 1.00 85.00 89 SER A O 1
ATOM 770 N N . VAL A 1 90 ? -11.138 10.042 -1.737 1.00 84.25 90 VAL A N 1
ATOM 771 C CA . VAL A 1 90 ? -10.593 10.435 -3.050 1.00 84.25 90 VAL A CA 1
ATOM 772 C C . VAL A 1 90 ? -9.071 10.572 -2.969 1.00 84.25 90 VAL A C 1
ATOM 774 O O . VAL A 1 90 ? -8.368 10.251 -3.923 1.00 84.25 90 VAL A O 1
ATOM 777 N N . GLU A 1 91 ? -8.578 11.000 -1.814 1.00 84.88 91 GLU A N 1
ATOM 778 C CA . GLU A 1 91 ? -7.172 11.172 -1.483 1.00 84.88 91 GLU A CA 1
ATOM 779 C C . GLU A 1 91 ? -6.454 9.820 -1.403 1.00 84.88 91 GLU A C 1
ATOM 781 O O . GLU A 1 91 ? -5.435 9.628 -2.058 1.00 84.88 91 GLU A O 1
ATOM 786 N N . GLU A 1 92 ? -7.012 8.848 -0.671 1.00 83.62 92 GLU A N 1
ATOM 787 C CA . GLU A 1 92 ? -6.438 7.494 -0.581 1.00 83.62 92 GLU A CA 1
ATOM 788 C C . GLU A 1 92 ? -6.380 6.804 -1.944 1.00 83.62 92 GLU A C 1
ATOM 790 O O . GLU A 1 92 ? -5.383 6.157 -2.276 1.00 83.62 92 GLU A O 1
ATOM 795 N N . TRP A 1 93 ? -7.425 7.003 -2.747 1.00 86.25 93 TRP A N 1
ATOM 796 C CA . TRP A 1 93 ? -7.482 6.528 -4.119 1.00 86.25 93 TRP A CA 1
ATOM 797 C C . TRP A 1 93 ? -6.425 7.205 -5.012 1.00 86.25 93 TRP A C 1
ATOM 799 O O . TRP A 1 93 ? -5.734 6.532 -5.780 1.00 86.25 93 TRP A O 1
ATOM 809 N N . GLY A 1 94 ? -6.261 8.526 -4.897 1.00 87.00 94 GLY A N 1
ATOM 810 C CA . GLY A 1 94 ? -5.294 9.304 -5.680 1.00 87.00 94 GLY A CA 1
ATOM 811 C C . GLY A 1 94 ? -3.854 8.914 -5.398 1.00 87.00 94 GLY A C 1
ATOM 812 O O . GLY A 1 94 ? -3.070 8.704 -6.325 1.00 87.00 94 GLY A O 1
ATOM 813 N N . ASP A 1 95 ? -3.529 8.727 -4.130 1.00 85.12 95 ASP A N 1
ATOM 814 C CA . ASP A 1 95 ? -2.235 8.213 -3.725 1.00 85.12 95 ASP A CA 1
ATOM 815 C C . ASP A 1 95 ? -1.978 6.799 -4.264 1.00 85.12 95 ASP A C 1
ATOM 817 O O . ASP A 1 95 ? -0.892 6.521 -4.753 1.00 85.12 95 ASP A O 1
ATOM 821 N N . ARG A 1 96 ? -2.970 5.900 -4.223 1.00 85.31 96 ARG A N 1
ATOM 822 C CA . ARG A 1 96 ? -2.804 4.523 -4.714 1.00 85.31 96 ARG A CA 1
ATOM 823 C C . ARG A 1 96 ? -2.501 4.477 -6.213 1.00 85.31 96 ARG A C 1
ATOM 825 O O . ARG A 1 96 ? -1.662 3.687 -6.647 1.00 85.31 96 ARG A O 1
ATOM 832 N N . VAL A 1 97 ? -3.165 5.323 -7.001 1.00 86.12 97 VAL A N 1
ATOM 833 C CA . VAL A 1 97 ? -2.858 5.496 -8.431 1.00 86.12 97 VAL A CA 1
ATOM 834 C C . VAL A 1 97 ? -1.470 6.110 -8.615 1.00 86.12 97 VAL A C 1
ATOM 836 O O . VAL A 1 97 ? -0.729 5.685 -9.501 1.00 86.12 97 VAL A O 1
ATOM 839 N N . THR A 1 98 ? -1.103 7.075 -7.772 1.00 84.25 98 THR A N 1
ATOM 840 C CA . THR A 1 98 ? 0.212 7.727 -7.809 1.00 84.25 98 THR A CA 1
ATOM 841 C C . THR A 1 98 ? 1.331 6.733 -7.514 1.00 84.25 98 THR A C 1
ATOM 843 O O . THR A 1 98 ? 2.261 6.651 -8.307 1.00 84.25 98 THR A O 1
ATOM 846 N N . ASP A 1 99 ? 1.195 5.899 -6.482 1.00 82.44 99 ASP A N 1
ATOM 847 C CA . ASP A 1 99 ? 2.163 4.859 -6.116 1.00 82.44 99 ASP A CA 1
ATOM 848 C C . ASP A 1 99 ? 2.407 3.868 -7.265 1.00 82.44 99 ASP A C 1
ATOM 850 O O . ASP A 1 99 ? 3.547 3.488 -7.540 1.00 82.44 99 ASP A O 1
ATOM 854 N N . LEU A 1 100 ? 1.341 3.458 -7.964 1.00 84.88 100 LEU A N 1
ATOM 855 C CA . LEU A 1 100 ? 1.441 2.593 -9.145 1.00 84.88 100 LEU A CA 1
ATOM 856 C C . LEU A 1 100 ? 2.173 3.291 -10.297 1.00 84.88 100 LEU A C 1
ATOM 858 O O . LEU A 1 100 ? 3.032 2.688 -10.935 1.00 84.88 100 LEU A O 1
ATOM 862 N N . CYS A 1 101 ? 1.862 4.564 -10.551 1.00 84.56 101 CYS A N 1
ATOM 863 C CA . CYS A 1 101 ? 2.500 5.337 -11.617 1.00 84.56 101 CYS A CA 1
ATOM 864 C C . CYS A 1 101 ? 3.970 5.658 -11.312 1.00 84.56 101 CYS A C 1
ATOM 866 O O . CYS A 1 101 ? 4.797 5.634 -12.220 1.00 84.56 101 CYS A O 1
ATOM 868 N N . ASP A 1 102 ? 4.304 5.950 -10.057 1.00 83.31 102 ASP A N 1
ATOM 869 C CA . ASP A 1 102 ? 5.674 6.209 -9.611 1.00 83.31 102 ASP A CA 1
ATOM 870 C C . ASP A 1 102 ? 6.518 4.932 -9.629 1.00 83.31 102 ASP A C 1
ATOM 872 O O . ASP A 1 102 ? 7.693 4.987 -9.966 1.00 83.31 102 ASP A O 1
ATOM 876 N N . SER A 1 103 ? 5.926 3.769 -9.339 1.00 81.38 103 SER A N 1
ATOM 877 C CA . SER A 1 103 ? 6.622 2.475 -9.457 1.00 81.38 103 SER A CA 1
ATOM 878 C C . SER A 1 103 ? 6.871 2.060 -10.914 1.00 81.38 103 SER A C 1
ATOM 880 O O . SER A 1 103 ? 7.746 1.244 -11.178 1.00 81.38 103 SER A O 1
ATOM 882 N N . LEU A 1 104 ? 6.131 2.644 -11.862 1.00 81.12 104 LEU A N 1
ATOM 883 C CA . LEU A 1 104 ? 6.347 2.513 -13.307 1.00 81.12 104 LEU A CA 1
ATOM 884 C C . LEU A 1 104 ? 7.290 3.593 -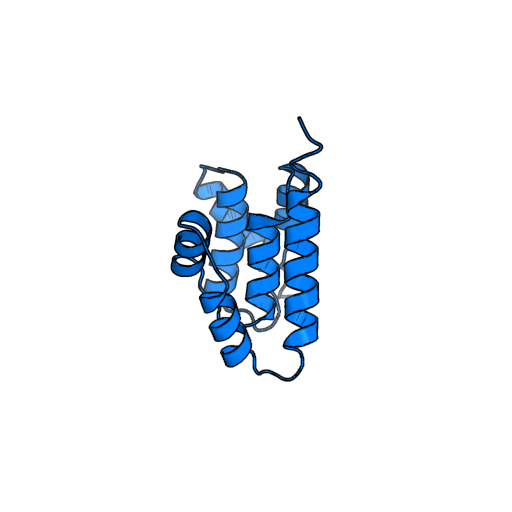13.879 1.00 81.12 104 LEU A C 1
ATOM 886 O O . LEU A 1 104 ? 7.426 3.676 -15.100 1.00 81.12 104 LEU A O 1
ATOM 890 N N . ASP A 1 105 ? 7.876 4.459 -13.035 1.00 77.62 105 ASP A N 1
ATOM 891 C CA . ASP A 1 105 ? 8.629 5.662 -13.435 1.00 77.62 105 ASP A CA 1
ATOM 892 C C . ASP A 1 105 ? 7.879 6.521 -14.471 1.00 77.62 105 ASP A C 1
ATOM 894 O O . ASP A 1 105 ? 8.462 7.139 -15.361 1.00 77.62 105 ASP A O 1
ATOM 898 N N . TYR A 1 106 ? 6.546 6.551 -14.391 1.00 71.69 106 TYR A N 1
ATOM 899 C CA . TYR A 1 106 ? 5.708 7.005 -15.493 1.00 71.69 106 TYR A CA 1
ATOM 900 C C . TYR A 1 106 ? 5.569 8.537 -15.515 1.00 71.69 106 TYR A C 1
ATOM 902 O O . TYR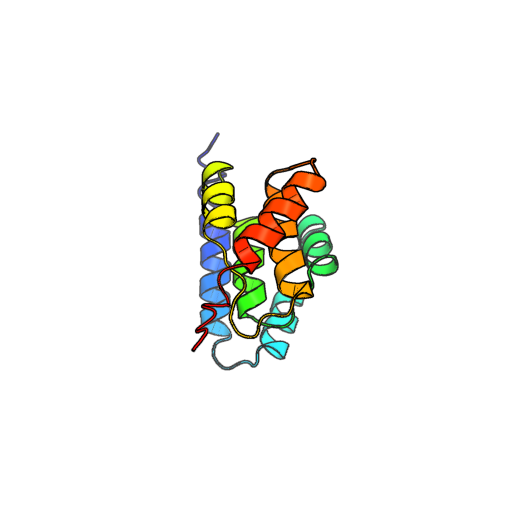 A 1 106 ? 4.834 9.085 -14.689 1.00 71.69 106 TYR A O 1
ATOM 910 N N . PRO A 1 107 ? 6.193 9.285 -16.443 1.00 68.38 107 PRO A N 1
ATOM 911 C CA . PRO A 1 107 ? 6.389 10.724 -16.262 1.00 68.38 107 PRO A CA 1
ATOM 912 C C . PRO A 1 107 ? 5.209 11.591 -16.730 1.00 68.38 107 PRO A C 1
ATOM 914 O O . PRO A 1 107 ? 5.228 12.795 -16.499 1.00 68.38 107 PRO A O 1
ATOM 917 N N . ASN A 1 108 ? 4.188 11.028 -17.396 1.00 79.94 108 ASN A N 1
ATOM 918 C CA . ASN A 1 108 ? 3.117 11.804 -18.038 1.00 79.94 108 ASN A CA 1
ATOM 919 C C . ASN A 1 108 ? 1.960 12.145 -17.066 1.00 79.94 108 ASN A C 1
ATOM 921 O O . ASN A 1 108 ? 1.150 11.264 -16.756 1.00 79.94 108 ASN A O 1
ATOM 925 N N . PRO A 1 109 ? 1.791 13.415 -16.645 1.00 77.25 109 PRO A N 1
ATOM 926 C CA . PRO A 1 109 ? 0.772 13.791 -15.664 1.00 77.25 109 PRO A CA 1
ATOM 927 C C . PRO A 1 109 ? -0.660 13.729 -16.213 1.00 77.25 109 PRO A C 1
ATOM 929 O O . PRO A 1 109 ? -1.590 13.412 -15.470 1.00 77.25 109 PRO A O 1
ATOM 932 N N . GLN A 1 110 ? -0.868 14.000 -17.509 1.00 77.69 110 GLN A N 1
ATOM 933 C CA . GLN A 1 110 ? -2.208 13.943 -18.104 1.00 77.69 110 GLN A CA 1
ATOM 934 C C . GLN A 1 110 ? -2.745 12.513 -18.131 1.00 77.69 110 GLN A C 1
ATOM 936 O O . GLN A 1 110 ? -3.918 12.280 -17.840 1.00 77.69 110 GLN A O 1
ATOM 941 N N . MET A 1 111 ? -1.889 11.550 -18.455 1.00 77.06 111 MET A N 1
ATOM 942 C CA . MET A 1 111 ? -2.280 10.149 -18.507 1.00 77.06 111 MET A CA 1
ATOM 943 C C . MET A 1 111 ? -2.525 9.577 -17.101 1.00 77.06 111 MET A C 1
ATOM 945 O O . MET A 1 111 ? -3.512 8.869 -16.903 1.00 77.06 111 MET A O 1
ATOM 949 N N . ARG A 1 112 ? -1.729 9.982 -16.094 1.00 82.25 112 ARG A N 1
ATOM 950 C CA . ARG A 1 112 ? -2.005 9.684 -14.672 1.00 82.25 112 ARG A CA 1
ATOM 951 C C . ARG A 1 112 ? -3.421 10.124 -14.271 1.00 82.25 112 ARG A C 1
ATOM 953 O O . ARG A 1 112 ? -4.173 9.354 -13.676 1.00 82.25 112 ARG A O 1
ATOM 960 N N . TYR A 1 113 ? -3.825 11.333 -14.669 1.00 79.50 113 TYR A N 1
ATOM 961 C CA . TYR A 1 113 ? -5.178 11.838 -14.414 1.00 79.50 113 TYR A CA 1
ATOM 962 C C . TYR A 1 113 ? -6.271 11.056 -15.162 1.00 79.50 113 TYR A C 1
ATOM 964 O O . TYR A 1 113 ? -7.355 10.823 -14.621 1.00 79.50 113 TYR A O 1
ATOM 972 N N . GLN A 1 114 ? -6.017 10.624 -16.401 1.00 80.81 114 GLN A N 1
ATOM 973 C CA . GLN A 1 114 ? -6.977 9.805 -17.149 1.00 80.81 114 GLN A CA 1
ATOM 974 C C . GLN A 1 114 ? -7.210 8.443 -16.490 1.00 80.81 114 GLN A C 1
ATOM 976 O O . GLN A 1 114 ? -8.365 8.043 -16.341 1.00 80.81 114 GLN A O 1
ATOM 981 N N . LEU A 1 115 ? -6.146 7.781 -16.033 1.00 79.25 115 LEU A N 1
ATOM 982 C CA . LEU A 1 115 ? -6.222 6.506 -15.315 1.00 79.25 115 LEU A CA 1
ATOM 983 C C . LEU A 1 115 ? -6.986 6.653 -13.996 1.00 79.25 115 LEU A C 1
ATOM 985 O O . LEU A 1 115 ? -7.929 5.902 -13.738 1.00 79.25 115 LEU A O 1
ATOM 989 N N . PHE A 1 116 ? -6.668 7.698 -13.225 1.00 82.31 116 PHE A N 1
ATOM 990 C CA . PHE A 1 116 ? -7.402 8.051 -12.012 1.00 82.31 116 PHE A CA 1
ATOM 991 C C . PHE A 1 116 ? -8.908 8.207 -12.276 1.00 82.31 116 PHE A C 1
ATOM 993 O O . PHE A 1 116 ? -9.732 7.638 -11.555 1.00 82.31 116 PHE A O 1
ATOM 1000 N N . ARG A 1 117 ? -9.300 8.934 -13.333 1.00 83.44 117 ARG A N 1
ATOM 1001 C CA . ARG A 1 117 ? -10.717 9.114 -13.695 1.00 83.44 117 ARG A CA 1
ATOM 1002 C C . ARG A 1 117 ? -11.384 7.830 -14.176 1.00 83.44 117 ARG A C 1
ATOM 1004 O O . ARG A 1 117 ? -12.525 7.572 -13.794 1.00 83.44 117 ARG A O 1
ATOM 1011 N N . HIS A 1 118 ? -10.705 7.046 -15.010 1.00 79.50 118 HIS A N 1
ATOM 1012 C CA . HIS A 1 118 ? -11.254 5.820 -15.586 1.00 79.50 118 HIS A CA 1
ATOM 1013 C C . HIS A 1 118 ? -11.649 4.829 -14.484 1.00 79.50 118 HIS A C 1
ATOM 1015 O O . HIS A 1 118 ? -12.807 4.403 -14.411 1.00 79.50 118 HIS A O 1
ATOM 1021 N N . ALA A 1 119 ? -10.728 4.564 -13.558 1.00 70.50 119 ALA A N 1
ATOM 1022 C CA . ALA A 1 119 ? -10.938 3.648 -12.442 1.00 70.50 119 ALA A CA 1
ATOM 1023 C C . ALA A 1 119 ? -11.825 4.216 -11.309 1.00 70.50 119 ALA A C 1
ATOM 1025 O O . ALA A 1 119 ? -12.340 3.458 -10.483 1.00 70.50 119 ALA A O 1
ATOM 1026 N N . SER A 1 120 ? -12.113 5.525 -11.322 1.00 66.88 120 SER A N 1
ATOM 1027 C CA . SER A 1 120 ? -13.132 6.154 -10.460 1.00 66.88 120 SER A CA 1
ATOM 1028 C C . SER A 1 120 ? -14.570 5.988 -10.977 1.00 66.88 120 SER A C 1
ATOM 1030 O O . SER A 1 120 ? -15.521 6.194 -10.224 1.00 66.88 120 SER A O 1
ATOM 1032 N N . SER A 1 121 ? -14.768 5.658 -12.261 1.00 60.62 121 SER A N 1
ATOM 1033 C CA . SER A 1 121 ? -16.080 5.785 -12.923 1.00 60.62 121 SER A CA 1
ATOM 1034 C C . SER A 1 121 ? -17.057 4.617 -12.701 1.00 60.62 121 SER A C 1
ATOM 1036 O O . SER A 1 121 ? -18.233 4.724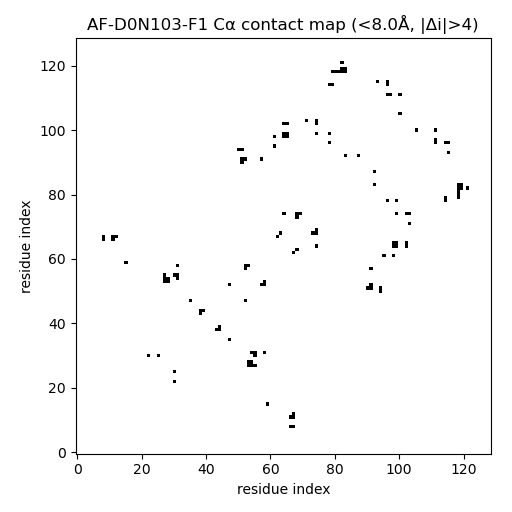 -13.044 1.00 60.62 121 SER A O 1
ATOM 1038 N N . CYS A 1 122 ? -16.637 3.517 -12.068 1.00 49.44 122 CYS A N 1
ATOM 1039 C CA . CYS A 1 122 ? -17.480 2.322 -11.889 1.00 49.44 122 CYS A CA 1
ATOM 1040 C C . CYS A 1 122 ? -18.393 2.337 -10.641 1.00 49.44 122 CYS A C 1
ATOM 1042 O O . CYS A 1 122 ? -18.904 1.293 -10.240 1.00 49.44 122 CYS A O 1
ATOM 1044 N N . GLY A 1 123 ? -18.646 3.506 -10.045 1.00 47.28 123 GLY A N 1
ATOM 1045 C CA . GLY A 1 123 ? -19.493 3.682 -8.856 1.00 47.28 123 GLY A CA 1
ATOM 1046 C C . GLY A 1 123 ? -20.889 4.263 -9.115 1.00 47.28 123 GLY A C 1
ATOM 1047 O O . GLY A 1 123 ? -21.475 4.835 -8.202 1.00 47.28 123 GLY A O 1
ATOM 1048 N N . GLY A 1 124 ? -21.428 4.173 -10.335 1.00 40.34 124 GLY A N 1
ATOM 1049 C CA . GLY A 1 124 ? -22.727 4.772 -10.644 1.00 40.34 124 GLY A CA 1
ATOM 1050 C C . GLY A 1 124 ? -23.416 4.172 -11.860 1.00 40.34 124 GLY A C 1
ATOM 1051 O O . GLY A 1 124 ? -23.422 4.773 -12.932 1.00 40.34 124 GLY A O 1
ATOM 1052 N N . ARG A 1 125 ? -24.110 3.038 -11.682 1.00 39.47 125 ARG A N 1
ATOM 1053 C CA . ARG A 1 125 ? -25.321 2.811 -12.482 1.00 39.47 125 ARG A CA 1
ATOM 1054 C C . ARG A 1 125 ? -26.289 3.931 -12.120 1.00 39.47 125 ARG A C 1
ATOM 1056 O O . ARG A 1 125 ? -26.952 3.873 -11.088 1.00 39.47 125 ARG A O 1
ATOM 1063 N N . ARG A 1 126 ? -26.384 4.938 -12.984 1.00 38.31 126 ARG A N 1
ATOM 1064 C CA . ARG A 1 126 ? -27.593 5.748 -13.084 1.00 38.31 126 ARG A CA 1
ATOM 1065 C C . ARG A 1 126 ? -28.732 4.792 -13.460 1.00 38.31 126 ARG A C 1
ATOM 1067 O O . ARG A 1 126 ? -28.904 4.472 -14.629 1.00 38.31 126 ARG A O 1
ATOM 1074 N N . ARG A 1 127 ? -29.484 4.305 -12.464 1.00 43.72 127 ARG A N 1
ATOM 1075 C CA . ARG A 1 127 ? -30.917 4.067 -12.667 1.00 43.72 127 ARG A CA 1
ATOM 1076 C C . ARG A 1 127 ? -31.503 5.453 -12.884 1.00 43.72 127 ARG A C 1
ATOM 1078 O O . ARG A 1 127 ? -31.600 6.227 -11.938 1.00 43.72 127 ARG A O 1
ATOM 1085 N N . ILE A 1 128 ? -31.792 5.777 -14.135 1.00 45.06 128 ILE A N 1
ATOM 1086 C CA . ILE A 1 128 ? -32.809 6.773 -14.433 1.00 45.06 128 ILE A CA 1
ATOM 1087 C C . ILE A 1 128 ? -34.076 5.954 -14.671 1.00 45.06 128 ILE A C 1
ATOM 1089 O O . ILE A 1 128 ? -34.039 4.960 -15.397 1.00 45.06 128 ILE A O 1
ATOM 1093 N N . SER A 1 129 ? -35.079 6.336 -13.884 1.00 51.12 129 SER A N 1
ATOM 1094 C CA . SER A 1 129 ? -36.495 5.953 -13.853 1.00 51.12 129 SER A CA 1
ATOM 1095 C C . SER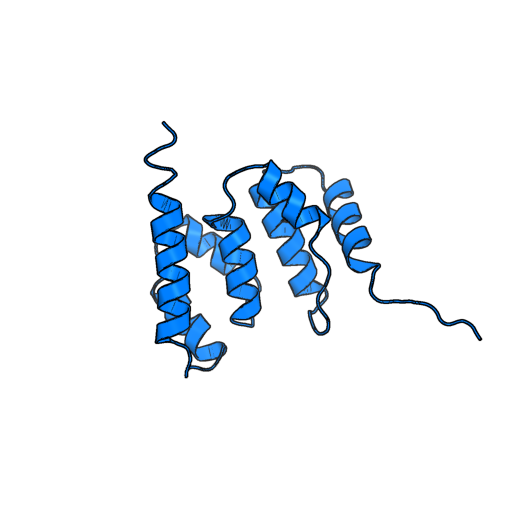 A 1 129 ? -37.083 5.454 -15.162 1.00 51.12 129 SER A C 1
ATOM 1097 O O . SER A 1 129 ? -36.857 6.150 -16.177 1.00 51.12 129 SER A O 1
#

Solvent-accessible surface area (backbone atoms only — not comparable to full-atom values): 7706 Å² total; per-residue (Å²): 128,60,66,65,74,43,56,49,40,51,52,55,48,52,49,52,53,53,49,51,65,78,38,66,89,49,53,47,68,54,46,52,53,53,51,58,71,71,59,68,57,74,66,54,52,51,50,55,75,73,46,84,65,86,40,55,70,55,40,55,55,51,49,37,51,66,66,56,50,84,46,70,64,59,44,47,53,46,64,73,68,47,57,67,54,94,88,58,51,71,64,53,45,50,49,53,52,44,50,48,36,59,68,59,70,54,84,56,67,69,59,53,52,50,52,53,51,61,35,54,60,84,81,62,85,78,80,74,133